Protein AF-A0A6A6MEU9-F1 (afdb_monomer_lite)

Foldseek 3Di:
DPPPPPPQDAPVNLVVLLVVVLVLLLCVLVVHPHDDDDPVSLVVLLVSLVRQCPDDPPRRCLVVVVVVLVVSVVCCCVVPVVVCLVVDDDPSSVVSVVSVVVSVVVSCVSSCSSNVCSVVPVVVVVVPDD

InterPro domains:
  IPR001373 Cullin, N-terminal [PF00888] (22-124)
  IPR016159 Cullin repeat-like-containing domain superfamily [SSF74788] (11-127)
  IPR045093 Cullin [PTHR11932] (11-127)

Structure (mmCIF, N/CA/C/O backbone):
data_AF-A0A6A6MEU9-F1
#
_entry.id   AF-A0A6A6MEU9-F1
#
loop_
_atom_site.group_PDB
_atom_site.id
_atom_site.type_symbol
_atom_site.label_atom_id
_atom_site.label_alt_id
_atom_site.label_comp_id
_atom_site.label_asym_id
_atom_site.label_entity_id
_atom_site.label_seq_id
_atom_site.pdbx_PDB_ins_code
_atom_site.Cartn_x
_atom_site.Cartn_y
_atom_site.Cartn_z
_atom_site.occupancy
_atom_site.B_iso_or_equiv
_atom_site.auth_seq_id
_atom_site.auth_comp_id
_atom_site.auth_asym_id
_atom_site.auth_atom_id
_atom_site.pdbx_PDB_model_num
ATOM 1 N N . MET A 1 1 ? 13.127 6.808 -33.250 1.00 34.31 1 MET A N 1
ATOM 2 C CA . MET A 1 1 ? 12.536 7.115 -31.931 1.00 34.31 1 MET A CA 1
ATOM 3 C C . MET A 1 1 ? 13.546 6.688 -30.888 1.00 34.31 1 MET A C 1
ATOM 5 O O . MET A 1 1 ? 13.754 5.495 -30.721 1.00 34.31 1 MET A O 1
ATOM 9 N N . THR A 1 2 ? 14.261 7.636 -30.294 1.00 32.81 2 THR A N 1
ATOM 10 C CA . THR A 1 2 ? 15.185 7.368 -29.190 1.00 32.81 2 THR A CA 1
ATOM 11 C C . THR A 1 2 ? 14.377 6.763 -28.047 1.00 32.81 2 THR A C 1
ATOM 13 O O . THR A 1 2 ? 13.545 7.435 -27.440 1.00 32.81 2 THR A O 1
ATOM 16 N N . MET A 1 3 ? 14.549 5.459 -27.807 1.00 42.97 3 MET A N 1
ATOM 17 C CA . MET A 1 3 ? 14.116 4.849 -26.557 1.00 42.97 3 MET A CA 1
ATOM 18 C C . MET A 1 3 ? 14.867 5.601 -25.468 1.00 42.97 3 MET A C 1
ATOM 20 O O . MET A 1 3 ? 16.075 5.444 -25.342 1.00 42.97 3 MET A O 1
ATOM 24 N N . ASN A 1 4 ? 14.173 6.482 -24.750 1.00 49.94 4 ASN A N 1
ATOM 25 C CA . ASN A 1 4 ? 14.712 7.071 -23.539 1.00 49.94 4 ASN A CA 1
ATOM 26 C C . ASN A 1 4 ? 14.993 5.876 -22.621 1.00 49.94 4 ASN A C 1
ATOM 28 O O . ASN A 1 4 ? 14.044 5.231 -22.164 1.00 49.94 4 ASN A O 1
ATOM 32 N N . GLU A 1 5 ? 16.261 5.478 -22.494 1.00 54.41 5 GLU A N 1
ATOM 33 C CA . GLU A 1 5 ? 16.657 4.351 -21.659 1.00 54.41 5 GLU A CA 1
ATOM 34 C C . GLU A 1 5 ? 16.182 4.672 -20.249 1.00 54.41 5 GLU A C 1
ATOM 36 O O . GLU A 1 5 ? 16.702 5.561 -19.575 1.00 54.41 5 GLU A O 1
ATOM 41 N N . ARG A 1 6 ? 15.097 4.017 -19.828 1.00 68.94 6 ARG A N 1
ATOM 42 C CA . ARG A 1 6 ? 14.578 4.201 -18.480 1.00 68.94 6 ARG A CA 1
ATOM 43 C C . ARG A 1 6 ? 15.663 3.719 -17.535 1.00 68.94 6 ARG A C 1
ATOM 45 O O . ARG A 1 6 ? 16.029 2.547 -17.575 1.00 68.94 6 ARG A O 1
ATOM 52 N N . LYS A 1 7 ? 16.176 4.638 -16.719 1.00 83.50 7 LYS A N 1
ATOM 53 C CA . LYS A 1 7 ? 17.154 4.333 -15.681 1.00 83.50 7 LYS A CA 1
ATOM 54 C C . LYS A 1 7 ? 16.612 3.195 -14.815 1.00 83.50 7 LYS A C 1
ATOM 56 O O . LYS A 1 7 ? 15.475 3.274 -14.350 1.00 83.50 7 LYS A O 1
ATOM 61 N N . THR A 1 8 ? 17.417 2.153 -14.628 1.00 90.56 8 THR A N 1
ATOM 62 C CA . THR A 1 8 ? 17.097 1.052 -13.718 1.00 90.56 8 THR A CA 1
ATOM 63 C C . THR A 1 8 ? 16.871 1.610 -12.316 1.00 90.56 8 THR A C 1
ATOM 65 O O . THR A 1 8 ? 17.689 2.381 -11.814 1.00 90.56 8 THR A O 1
ATOM 68 N N . ILE A 1 9 ? 15.748 1.239 -11.710 1.00 94.12 9 ILE A N 1
ATOM 69 C CA . ILE A 1 9 ? 15.419 1.520 -10.317 1.00 94.12 9 ILE A CA 1
ATOM 70 C C . ILE A 1 9 ? 15.817 0.284 -9.521 1.00 94.12 9 ILE A C 1
ATOM 72 O O . ILE A 1 9 ? 15.256 -0.793 -9.744 1.00 94.12 9 ILE A O 1
ATOM 76 N N . ASP A 1 10 ? 16.776 0.435 -8.612 1.00 95.00 10 ASP A N 1
ATOM 77 C CA . ASP A 1 10 ? 17.144 -0.620 -7.672 1.00 95.00 10 ASP A CA 1
ATOM 78 C C . ASP A 1 10 ? 15.986 -0.956 -6.731 1.00 95.00 10 ASP A C 1
ATOM 80 O O . ASP A 1 10 ? 15.163 -0.098 -6.393 1.00 95.00 10 ASP A O 1
ATOM 84 N N . LEU A 1 11 ? 15.933 -2.216 -6.290 1.00 93.94 11 LEU A N 1
ATOM 85 C CA . LEU A 1 11 ? 14.845 -2.717 -5.451 1.00 93.94 11 LEU A CA 1
ATOM 86 C C . LEU A 1 11 ? 14.662 -1.873 -4.187 1.00 93.94 11 LEU A C 1
ATOM 88 O O . LEU A 1 11 ? 13.545 -1.447 -3.908 1.00 93.94 11 LEU A O 1
ATOM 92 N N . ASP A 1 12 ? 15.747 -1.613 -3.458 1.00 95.06 12 ASP A N 1
ATOM 93 C CA . ASP A 1 12 ? 15.693 -0.895 -2.184 1.00 95.06 12 ASP A CA 1
ATOM 94 C C . ASP A 1 12 ? 15.258 0.558 -2.377 1.00 95.06 12 ASP A C 1
ATOM 96 O O . ASP A 1 12 ? 14.374 1.036 -1.672 1.00 95.06 12 ASP A O 1
ATOM 100 N N . GLN A 1 13 ? 15.798 1.233 -3.396 1.00 95.56 13 GLN A N 1
ATOM 101 C CA . GLN A 1 13 ? 15.429 2.609 -3.725 1.00 95.56 13 GLN A CA 1
ATOM 102 C C . GLN A 1 13 ? 13.949 2.717 -4.113 1.00 95.56 13 GLN A C 1
ATOM 104 O O . GLN A 1 13 ? 13.222 3.587 -3.626 1.00 95.56 13 GLN A O 1
ATOM 109 N N . GLY A 1 14 ? 13.499 1.840 -5.012 1.00 95.81 14 GLY A N 1
ATOM 110 C CA . GLY A 1 14 ? 12.110 1.816 -5.447 1.00 95.81 14 GLY A CA 1
ATOM 111 C C . GLY A 1 14 ? 11.174 1.481 -4.291 1.00 95.81 14 GLY A C 1
ATOM 112 O O . GLY A 1 14 ? 10.153 2.145 -4.111 1.00 95.81 14 GLY A O 1
ATOM 113 N N . TRP A 1 15 ? 11.542 0.505 -3.460 1.00 96.69 15 TRP A N 1
ATOM 114 C CA . TRP A 1 15 ? 10.741 0.100 -2.313 1.00 96.69 15 TRP A CA 1
ATOM 115 C C . TRP A 1 15 ? 10.674 1.174 -1.225 1.00 96.69 15 TRP A C 1
ATOM 117 O O . TRP A 1 15 ? 9.590 1.407 -0.698 1.00 96.69 15 TRP A O 1
ATOM 127 N N . GLU A 1 16 ? 11.761 1.893 -0.940 1.00 97.50 16 GLU A N 1
ATOM 128 C CA . GLU A 1 16 ? 11.755 3.014 0.009 1.00 97.50 16 GLU A CA 1
ATOM 129 C C . GLU A 1 16 ? 10.746 4.096 -0.419 1.00 97.50 16 GLU A C 1
ATOM 131 O O . GLU A 1 16 ? 9.977 4.615 0.397 1.00 97.50 16 GLU A O 1
ATOM 136 N N . PHE A 1 17 ? 10.686 4.404 -1.719 1.00 97.06 17 PHE A N 1
ATOM 137 C CA . PHE A 1 17 ? 9.681 5.319 -2.261 1.00 97.06 17 PHE A CA 1
ATOM 138 C C . PHE A 1 17 ? 8.255 4.775 -2.088 1.00 97.06 17 PHE A C 1
ATOM 140 O O . PHE A 1 17 ? 7.365 5.497 -1.629 1.00 97.06 17 PHE A O 1
ATOM 147 N N . MET A 1 18 ? 8.035 3.492 -2.391 1.00 97.00 18 MET A N 1
ATOM 148 C CA . MET A 1 18 ? 6.733 2.848 -2.191 1.00 97.00 18 MET A CA 1
ATOM 149 C C . MET A 1 18 ? 6.310 2.854 -0.721 1.00 97.00 18 MET A C 1
ATOM 151 O O . MET A 1 18 ? 5.148 3.131 -0.423 1.00 97.00 18 MET A O 1
ATOM 155 N N . GLN A 1 19 ? 7.241 2.608 0.201 1.00 96.44 19 GLN A N 1
ATOM 156 C CA . GLN A 1 19 ? 6.988 2.632 1.638 1.00 96.44 19 GLN A CA 1
ATOM 157 C C . GLN A 1 19 ? 6.527 4.006 2.111 1.00 96.44 19 GLN A C 1
ATOM 159 O O . GLN A 1 19 ? 5.599 4.068 2.908 1.00 96.44 19 GLN A O 1
ATOM 164 N N . LYS A 1 20 ? 7.079 5.106 1.583 1.00 96.62 20 LYS A N 1
ATOM 165 C CA . LYS A 1 20 ? 6.588 6.462 1.896 1.00 96.62 20 LYS A CA 1
ATOM 166 C C . LYS A 1 20 ? 5.116 6.623 1.504 1.00 96.62 20 LYS A C 1
ATOM 168 O O . LYS A 1 20 ? 4.320 7.104 2.308 1.00 96.62 20 LYS A O 1
ATOM 173 N N . GLY A 1 21 ? 4.731 6.137 0.322 1.00 96.25 21 GLY A N 1
ATOM 174 C CA . GLY A 1 21 ? 3.329 6.099 -0.106 1.00 96.25 21 GLY A CA 1
ATOM 175 C C . GLY A 1 21 ? 2.452 5.211 0.785 1.00 96.25 21 GLY A C 1
ATOM 176 O O . GLY A 1 21 ? 1.363 5.608 1.188 1.00 96.25 21 GLY A O 1
ATOM 177 N N . ILE A 1 22 ? 2.923 4.022 1.155 1.00 95.94 22 ILE A N 1
ATOM 178 C CA . ILE A 1 22 ? 2.175 3.105 2.029 1.00 95.94 22 ILE A CA 1
ATOM 179 C C . ILE A 1 22 ? 2.005 3.702 3.433 1.00 95.94 22 ILE A C 1
ATOM 181 O O . ILE A 1 22 ? 0.916 3.622 3.996 1.00 95.94 22 ILE A O 1
ATOM 185 N N . THR A 1 23 ? 3.035 4.338 3.985 1.00 96.25 23 THR A N 1
ATOM 186 C CA . THR A 1 23 ? 2.983 5.018 5.286 1.00 96.25 23 THR A CA 1
ATOM 187 C C . THR A 1 23 ? 2.024 6.201 5.257 1.00 96.25 23 THR A C 1
ATOM 189 O O . THR A 1 23 ? 1.182 6.302 6.144 1.00 96.25 23 THR A O 1
ATOM 192 N N . LYS A 1 24 ? 2.058 7.026 4.203 1.00 96.75 24 LYS A N 1
ATOM 193 C CA . LYS A 1 24 ? 1.069 8.093 3.982 1.00 96.75 24 LYS A CA 1
ATOM 194 C C . LYS A 1 24 ? -0.361 7.539 4.016 1.00 96.75 24 LYS A C 1
ATOM 196 O O . LYS A 1 24 ? -1.224 8.070 4.709 1.00 96.75 24 LYS A O 1
ATOM 201 N N . LEU A 1 25 ? -0.612 6.417 3.336 1.00 96.12 25 LEU A N 1
ATOM 202 C CA . LEU A 1 25 ? -1.915 5.747 3.377 1.00 96.12 25 LEU A CA 1
ATOM 203 C C . LEU A 1 25 ? -2.272 5.246 4.783 1.00 96.12 25 LEU A C 1
ATOM 205 O O . LEU A 1 25 ? -3.391 5.489 5.228 1.00 96.12 25 LEU A O 1
ATOM 209 N N . LYS A 1 26 ? -1.345 4.586 5.491 1.00 95.31 26 LYS A N 1
ATOM 210 C CA . LYS A 1 26 ? -1.550 4.146 6.883 1.00 95.31 26 LYS A CA 1
ATOM 211 C C . LYS A 1 26 ? -1.939 5.339 7.771 1.00 95.31 26 LYS A C 1
ATOM 213 O O . LYS A 1 26 ? -2.955 5.266 8.450 1.00 95.31 26 LYS A O 1
ATOM 218 N N . ASN A 1 27 ? -1.218 6.457 7.690 1.00 96.12 27 ASN A N 1
ATOM 219 C CA . ASN A 1 27 ? -1.496 7.671 8.463 1.00 96.12 27 ASN A CA 1
ATOM 220 C C . ASN A 1 27 ? -2.908 8.217 8.209 1.00 96.12 27 ASN A C 1
ATOM 222 O O . ASN A 1 27 ? -3.639 8.486 9.161 1.00 96.12 27 ASN A O 1
ATOM 226 N N . ILE A 1 28 ? -3.327 8.307 6.940 1.00 95.50 28 ILE A N 1
ATOM 227 C CA . ILE A 1 28 ? -4.683 8.750 6.572 1.00 95.50 28 ILE A CA 1
ATOM 228 C C . ILE A 1 28 ? -5.747 7.814 7.164 1.00 95.50 28 ILE A C 1
ATOM 230 O O . ILE A 1 28 ? -6.755 8.285 7.691 1.00 95.50 28 ILE A O 1
ATOM 234 N N . LEU A 1 29 ? -5.536 6.494 7.102 1.00 94.50 29 LEU A N 1
ATOM 235 C CA . LEU A 1 29 ? -6.469 5.503 7.656 1.00 94.50 29 LEU A CA 1
ATOM 236 C C . LEU A 1 29 ? -6.567 5.582 9.185 1.00 94.50 29 LEU A C 1
ATOM 238 O O . LEU A 1 29 ? -7.643 5.372 9.750 1.00 94.50 29 LEU A O 1
ATOM 242 N N . GLU A 1 30 ? -5.463 5.906 9.853 1.00 93.75 30 GLU A N 1
ATOM 243 C CA . GLU A 1 30 ? -5.420 6.111 11.302 1.00 93.75 30 GLU A CA 1
ATOM 244 C C . GLU A 1 30 ? -5.922 7.497 11.738 1.00 93.75 30 GLU A C 1
ATOM 246 O O . GLU A 1 30 ? -6.082 7.744 12.933 1.00 93.75 30 GLU A O 1
ATOM 251 N N . GLY A 1 31 ? -6.243 8.385 10.791 1.00 93.69 31 GLY A N 1
ATOM 252 C CA . GLY A 1 31 ? -6.717 9.741 11.073 1.00 93.69 31 GLY A CA 1
ATOM 253 C C . GLY A 1 31 ? -5.614 10.694 11.541 1.00 93.69 31 GLY A C 1
ATOM 254 O O . GLY A 1 31 ? -5.913 11.710 12.167 1.00 93.69 31 GLY A O 1
ATOM 255 N N . LEU A 1 32 ? -4.350 10.371 11.261 1.00 94.62 32 LEU A N 1
ATOM 256 C CA . LEU A 1 32 ? -3.213 11.251 11.518 1.00 94.62 32 LEU A CA 1
ATOM 257 C C . LEU A 1 32 ? -3.194 12.417 10.512 1.00 94.62 32 LEU A C 1
ATOM 259 O O . LEU A 1 32 ? -3.697 12.269 9.393 1.00 94.62 32 LEU A O 1
ATOM 263 N N . PRO A 1 33 ? -2.629 13.582 10.885 1.00 93.62 33 PRO A N 1
ATOM 264 C CA . PRO A 1 33 ? -2.559 14.740 10.002 1.00 93.62 33 PRO A CA 1
ATOM 265 C C . PRO A 1 33 ? -1.628 14.451 8.821 1.00 93.62 33 PRO A C 1
ATOM 267 O O . PRO A 1 33 ? -0.409 14.529 8.935 1.00 93.62 33 PRO A O 1
ATOM 270 N N . GLU A 1 34 ? -2.226 14.126 7.680 1.00 94.88 34 GLU A N 1
ATOM 271 C CA . GLU A 1 34 ? -1.524 13.775 6.453 1.00 94.88 34 GLU A CA 1
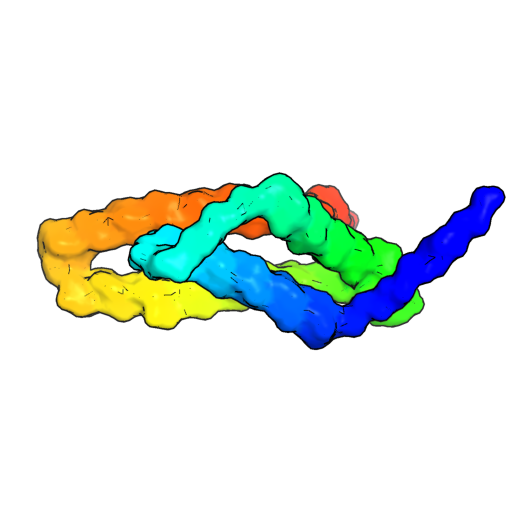ATOM 272 C C . GLU A 1 34 ? -2.276 14.373 5.250 1.00 94.88 34 GLU A C 1
ATOM 274 O O . GLU A 1 34 ? -3.513 14.310 5.201 1.00 94.88 34 GLU A O 1
ATOM 279 N N . PRO A 1 35 ? -1.579 14.972 4.268 1.00 93.62 35 PRO A N 1
ATOM 280 C CA . PRO A 1 35 ? -2.218 15.440 3.047 1.00 93.62 35 PRO A CA 1
ATOM 281 C C . PRO A 1 35 ? -2.894 14.284 2.302 1.00 93.62 35 PRO A C 1
ATOM 283 O O . PRO A 1 35 ? -2.378 13.169 2.241 1.00 93.62 35 PRO A O 1
ATOM 286 N N . GLN A 1 36 ? -4.031 14.561 1.665 1.00 92.38 36 GLN A N 1
ATOM 287 C CA . GLN A 1 36 ? -4.686 13.579 0.800 1.00 92.38 36 GLN A CA 1
ATOM 288 C C . GLN A 1 36 ? -3.788 13.206 -0.389 1.00 92.38 36 GLN A C 1
ATOM 290 O O . GLN A 1 36 ? -2.896 13.961 -0.787 1.00 92.38 36 GLN A O 1
ATOM 295 N N . PHE A 1 37 ? -4.018 12.024 -0.959 1.00 93.31 37 PHE A N 1
ATOM 296 C CA . PHE A 1 37 ? -3.342 11.627 -2.191 1.00 93.31 37 PHE A CA 1
ATOM 297 C C . PHE A 1 37 ? -3.799 12.491 -3.362 1.00 93.31 37 PHE A C 1
ATOM 299 O O . PHE A 1 37 ? -4.998 12.601 -3.632 1.00 93.31 37 PHE A O 1
ATOM 306 N N . SER A 1 38 ? -2.835 13.055 -4.083 1.00 95.12 38 SER A N 1
ATOM 307 C CA . SER A 1 38 ? -3.086 13.673 -5.380 1.00 95.12 38 SER A CA 1
ATOM 308 C C . SER A 1 38 ? -3.102 12.613 -6.490 1.00 95.12 38 SER A C 1
ATOM 310 O O . SER A 1 38 ? -2.654 11.474 -6.317 1.00 95.12 38 SER A O 1
ATOM 312 N N . SER A 1 39 ? -3.600 12.990 -7.670 1.00 93.56 39 SER A N 1
ATOM 313 C CA . SER A 1 39 ? -3.469 12.133 -8.856 1.00 93.56 39 SER A CA 1
ATOM 314 C C . SER A 1 39 ? -2.000 11.921 -9.235 1.00 93.56 39 SER A C 1
ATOM 316 O O . SER A 1 39 ? -1.647 10.852 -9.724 1.00 93.56 39 SER A O 1
ATOM 318 N N . GLU A 1 40 ? -1.140 12.908 -8.978 1.00 95.12 40 GLU A N 1
ATOM 319 C CA . GLU A 1 40 ? 0.300 12.821 -9.224 1.00 95.12 40 GLU A CA 1
ATOM 320 C C . GLU A 1 40 ? 0.963 11.785 -8.311 1.00 95.12 40 GLU A C 1
ATOM 322 O O . GLU A 1 40 ? 1.672 10.916 -8.813 1.00 95.12 40 GLU A O 1
ATOM 327 N N . ASP A 1 41 ? 0.639 11.780 -7.012 1.00 94.44 41 ASP A N 1
ATOM 328 C CA . ASP A 1 41 ? 1.141 10.777 -6.065 1.00 94.44 41 ASP A CA 1
ATOM 329 C C . ASP A 1 41 ? 0.810 9.356 -6.546 1.00 94.44 41 ASP A C 1
ATOM 331 O O . ASP A 1 41 ? 1.665 8.466 -6.573 1.00 94.44 41 ASP A O 1
ATOM 335 N N . TYR A 1 42 ? -0.446 9.146 -6.959 1.00 93.81 42 TYR A N 1
ATOM 336 C CA . TYR A 1 42 ? -0.893 7.868 -7.503 1.00 93.81 42 TYR A CA 1
ATOM 337 C C . TYR A 1 42 ? -0.104 7.486 -8.759 1.00 93.81 42 TYR A C 1
ATOM 339 O O . TYR A 1 42 ? 0.390 6.359 -8.856 1.00 93.81 42 TYR A O 1
ATOM 347 N N . MET A 1 43 ? 0.037 8.417 -9.707 1.00 95.19 43 MET A N 1
ATOM 348 C CA . MET A 1 43 ? 0.761 8.178 -10.953 1.00 95.19 43 MET A CA 1
ATOM 349 C C . MET A 1 43 ? 2.229 7.844 -10.699 1.00 95.19 43 MET A C 1
ATOM 351 O O . MET A 1 43 ? 2.753 6.939 -11.349 1.00 95.19 43 MET A O 1
ATOM 355 N N . MET A 1 44 ? 2.883 8.506 -9.743 1.00 96.25 44 MET A N 1
ATOM 356 C CA . MET A 1 44 ? 4.267 8.210 -9.374 1.00 96.25 44 MET A CA 1
ATOM 357 C C . MET A 1 44 ? 4.401 6.807 -8.775 1.00 96.25 44 MET A C 1
ATOM 359 O O . MET A 1 44 ? 5.233 6.031 -9.240 1.00 96.25 44 MET A O 1
ATOM 363 N N . LEU A 1 45 ? 3.555 6.438 -7.806 1.00 97.06 45 LEU A N 1
ATOM 364 C CA . LEU A 1 45 ? 3.583 5.106 -7.180 1.00 97.06 45 LEU A CA 1
ATOM 365 C C . LEU A 1 45 ? 3.312 3.990 -8.198 1.00 97.06 45 LEU A C 1
ATOM 367 O O . LEU A 1 45 ? 4.053 3.007 -8.259 1.00 97.06 45 LEU A O 1
ATOM 371 N N . TYR A 1 46 ? 2.286 4.157 -9.037 1.00 95.62 46 TYR A N 1
ATOM 372 C CA . TYR A 1 46 ? 1.973 3.204 -10.102 1.00 95.62 46 TYR A CA 1
ATOM 373 C C . TYR A 1 46 ? 3.125 3.080 -11.109 1.00 95.62 46 TYR A C 1
ATOM 375 O O . TYR A 1 46 ? 3.516 1.972 -11.476 1.00 95.62 46 TYR A O 1
ATOM 383 N N . THR A 1 47 ? 3.695 4.209 -11.539 1.00 95.12 47 THR A N 1
ATOM 384 C CA . THR A 1 47 ? 4.792 4.232 -12.518 1.00 95.12 47 THR A CA 1
ATOM 385 C C . THR A 1 47 ? 6.050 3.567 -11.968 1.00 95.12 47 THR A C 1
ATOM 387 O O . THR A 1 47 ? 6.708 2.832 -12.703 1.00 95.12 47 THR A O 1
ATOM 390 N N . THR A 1 48 ? 6.363 3.760 -10.685 1.00 96.00 48 THR A N 1
ATOM 391 C CA . THR A 1 48 ? 7.487 3.087 -10.020 1.00 96.00 48 THR A CA 1
ATOM 392 C C . THR A 1 48 ? 7.313 1.570 -10.042 1.00 96.00 48 THR A C 1
ATOM 394 O O . THR A 1 48 ? 8.196 0.878 -10.547 1.00 96.00 48 THR A O 1
ATOM 397 N N . ILE A 1 49 ? 6.157 1.045 -9.610 1.00 95.31 49 ILE A N 1
ATOM 398 C CA . ILE A 1 49 ? 5.878 -0.402 -9.675 1.00 95.31 49 ILE A CA 1
ATOM 399 C C . ILE A 1 49 ? 5.954 -0.913 -11.111 1.00 95.31 49 ILE A C 1
ATOM 401 O O . ILE A 1 49 ? 6.620 -1.914 -11.376 1.00 95.31 49 ILE A O 1
ATOM 405 N N . TYR A 1 50 ? 5.310 -0.218 -12.048 1.00 94.56 50 TYR A N 1
ATOM 406 C CA . TYR A 1 50 ? 5.320 -0.597 -13.456 1.00 94.56 50 TYR A CA 1
ATOM 407 C C . TYR A 1 50 ? 6.745 -0.690 -14.013 1.00 94.56 50 TYR A C 1
ATOM 409 O O . TYR A 1 50 ? 7.092 -1.685 -14.650 1.00 94.56 50 TYR A O 1
ATOM 417 N N . ASN A 1 51 ? 7.588 0.311 -13.753 1.00 94.06 51 ASN A N 1
ATOM 418 C CA . ASN A 1 51 ? 8.969 0.330 -14.229 1.00 94.06 51 ASN A CA 1
ATOM 419 C C . ASN A 1 51 ? 9.788 -0.805 -13.608 1.00 94.06 51 ASN A C 1
ATOM 421 O O . ASN A 1 51 ? 10.419 -1.559 -14.344 1.00 94.06 51 ASN A O 1
ATOM 425 N N . MET A 1 52 ? 9.705 -1.005 -12.292 1.00 94.50 52 MET A N 1
ATOM 426 C CA . MET A 1 52 ? 10.430 -2.081 -11.605 1.00 94.50 52 MET A CA 1
ATOM 427 C C . MET A 1 52 ? 10.011 -3.488 -12.070 1.00 94.50 52 MET A C 1
ATOM 429 O O . MET A 1 52 ? 10.826 -4.407 -12.053 1.00 94.50 52 MET A O 1
ATOM 433 N N . CYS A 1 53 ? 8.764 -3.664 -12.523 1.00 92.38 53 CYS A N 1
ATOM 434 C CA . CYS A 1 53 ? 8.274 -4.932 -13.078 1.00 92.38 53 CYS A CA 1
ATOM 435 C C . CYS A 1 53 ? 8.535 -5.103 -14.588 1.00 92.38 53 CYS A C 1
ATOM 437 O O . CYS A 1 53 ? 8.311 -6.183 -15.132 1.00 92.38 53 CYS A O 1
ATOM 439 N N . THR A 1 54 ? 8.925 -4.041 -15.300 1.00 91.25 54 THR A N 1
ATOM 440 C CA . THR A 1 54 ? 9.185 -4.067 -16.758 1.00 91.25 54 THR A CA 1
ATOM 441 C C . THR A 1 54 ? 10.656 -3.852 -17.113 1.00 91.25 54 THR A C 1
ATOM 443 O O . THR A 1 54 ? 11.023 -3.896 -18.289 1.00 91.25 54 THR A O 1
ATOM 446 N N . GLN A 1 55 ? 11.506 -3.650 -16.105 1.00 90.56 55 GLN A N 1
ATOM 447 C CA . GLN A 1 55 ? 12.959 -3.640 -16.221 1.00 90.56 55 GLN A CA 1
ATOM 448 C C . GLN A 1 55 ? 13.489 -4.953 -16.812 1.00 90.56 55 GLN A C 1
ATOM 450 O O . GLN A 1 55 ? 12.956 -6.035 -16.570 1.00 90.56 55 GLN A O 1
ATOM 455 N N . LYS A 1 56 ? 14.560 -4.857 -17.610 1.00 86.00 56 LYS A N 1
ATOM 456 C CA . LYS A 1 56 ? 15.200 -6.036 -18.204 1.00 86.00 56 LYS A CA 1
ATOM 457 C C . LYS A 1 56 ? 15.883 -6.881 -17.115 1.00 86.00 56 LYS A C 1
ATOM 459 O O . LYS A 1 56 ? 16.402 -6.312 -16.150 1.00 86.00 56 LYS A O 1
ATOM 464 N N . PRO A 1 57 ? 15.954 -8.217 -17.282 1.00 82.00 57 PRO A N 1
ATOM 465 C CA . PRO A 1 57 ? 16.772 -9.068 -16.422 1.00 82.00 57 PRO A CA 1
ATOM 466 C C . PRO A 1 57 ? 18.210 -8.532 -16.310 1.00 82.00 57 PRO A C 1
ATOM 468 O O . PRO A 1 57 ? 18.742 -8.057 -17.317 1.00 82.00 57 PRO A O 1
ATOM 471 N N . PRO A 1 58 ? 18.847 -8.598 -15.126 1.00 85.56 58 PRO A N 1
ATOM 472 C CA . PRO A 1 58 ? 18.416 -9.275 -13.892 1.00 85.56 58 PRO A CA 1
ATOM 473 C C . PRO A 1 58 ? 17.507 -8.441 -12.961 1.00 85.56 58 PRO A C 1
ATOM 475 O O . PRO A 1 58 ? 17.222 -8.874 -11.849 1.00 85.56 58 PRO A O 1
ATOM 478 N N . HIS A 1 59 ? 17.041 -7.267 -13.392 1.00 88.75 59 HIS A N 1
ATOM 479 C CA . HIS A 1 59 ? 16.355 -6.284 -12.540 1.00 88.75 59 HIS A CA 1
ATOM 480 C C . HIS A 1 59 ? 14.820 -6.335 -12.622 1.00 88.75 59 HIS A C 1
ATOM 482 O O . HIS A 1 59 ? 14.162 -5.332 -12.346 1.00 88.75 59 HIS A O 1
ATOM 488 N N . ASP A 1 60 ? 14.243 -7.470 -13.034 1.00 90.75 60 ASP A N 1
ATOM 489 C CA . ASP A 1 60 ? 12.802 -7.708 -12.898 1.00 90.75 60 ASP A CA 1
ATOM 490 C C . ASP A 1 60 ? 12.510 -8.026 -11.430 1.00 90.75 60 ASP A C 1
ATOM 492 O O . ASP A 1 60 ? 12.870 -9.096 -10.927 1.00 90.75 60 ASP A O 1
ATOM 496 N N . TYR A 1 61 ? 11.859 -7.082 -10.750 1.00 94.00 61 TYR A N 1
ATOM 497 C CA . TYR A 1 61 ? 11.561 -7.196 -9.327 1.00 94.00 61 TYR A CA 1
ATOM 498 C C . TYR A 1 61 ? 10.129 -7.653 -9.022 1.00 94.00 61 TYR A C 1
ATOM 500 O O . TYR A 1 61 ? 9.660 -7.521 -7.889 1.00 94.00 61 TYR A O 1
ATOM 508 N N . SER A 1 62 ? 9.405 -8.196 -10.007 1.00 92.75 62 SER A N 1
ATOM 509 C CA . SER A 1 62 ? 7.975 -8.509 -9.872 1.00 92.75 62 SER A CA 1
ATOM 510 C C . SER A 1 62 ? 7.684 -9.448 -8.695 1.00 92.75 62 SER A C 1
ATOM 512 O O . SER A 1 62 ? 6.728 -9.252 -7.944 1.00 92.75 62 SER A O 1
ATOM 514 N N . GLN A 1 63 ? 8.539 -10.456 -8.493 1.00 91.94 63 GLN A N 1
ATOM 515 C CA . GLN A 1 63 ? 8.404 -11.405 -7.388 1.00 91.94 63 GLN A CA 1
ATOM 516 C C . GLN A 1 63 ? 8.660 -10.757 -6.026 1.00 91.94 63 GLN A C 1
ATOM 518 O O . GLN A 1 63 ? 7.911 -11.014 -5.080 1.00 91.94 63 GLN A O 1
ATOM 523 N N . GLN A 1 64 ? 9.717 -9.952 -5.910 1.00 94.81 64 GLN A N 1
ATOM 524 C CA . GLN A 1 64 ? 10.056 -9.274 -4.662 1.00 94.81 64 GLN A CA 1
ATOM 525 C C . GLN A 1 64 ? 8.954 -8.277 -4.299 1.00 94.81 64 GLN A C 1
ATOM 527 O O . GLN A 1 64 ? 8.493 -8.273 -3.161 1.00 94.81 64 GLN A O 1
ATOM 532 N N . LEU A 1 65 ? 8.451 -7.514 -5.273 1.00 95.62 65 LEU A N 1
ATOM 533 C CA . LEU A 1 65 ? 7.352 -6.568 -5.078 1.00 95.62 65 LEU A CA 1
ATOM 534 C C . LEU A 1 65 ? 6.044 -7.258 -4.669 1.00 95.62 65 LEU A C 1
ATOM 536 O O . LEU A 1 65 ? 5.322 -6.732 -3.826 1.00 95.62 65 LEU A O 1
ATOM 540 N N . TYR A 1 66 ? 5.755 -8.453 -5.194 1.00 93.81 66 TYR A N 1
ATOM 541 C CA . TYR A 1 66 ? 4.606 -9.249 -4.749 1.00 93.81 66 TYR A CA 1
ATOM 542 C C . TYR A 1 66 ? 4.731 -9.682 -3.278 1.00 93.81 66 TYR A C 1
ATOM 544 O O . TYR A 1 66 ? 3.768 -9.595 -2.515 1.00 93.81 66 TYR A O 1
ATOM 552 N N . ASN A 1 67 ? 5.924 -10.104 -2.851 1.00 94.56 67 ASN A N 1
ATOM 553 C CA . ASN A 1 67 ? 6.166 -10.455 -1.449 1.00 94.56 67 ASN A CA 1
ATOM 554 C C . ASN A 1 67 ? 6.035 -9.220 -0.547 1.00 94.56 67 ASN A C 1
ATOM 556 O O . ASN A 1 67 ? 5.347 -9.269 0.470 1.00 94.56 67 ASN A O 1
ATOM 560 N N . LYS A 1 68 ? 6.605 -8.088 -0.974 1.00 95.75 68 LYS A N 1
ATOM 561 C CA . LYS A 1 68 ? 6.514 -6.802 -0.278 1.00 95.75 68 LYS A CA 1
ATOM 562 C C . LYS A 1 68 ? 5.085 -6.269 -0.152 1.00 95.75 68 LYS A C 1
ATOM 564 O O . LYS A 1 68 ? 4.726 -5.708 0.885 1.00 95.75 68 LYS A O 1
ATOM 569 N N . TYR A 1 69 ? 4.247 -6.487 -1.165 1.00 93.62 69 TYR A N 1
ATOM 570 C CA . TYR A 1 69 ? 2.813 -6.206 -1.096 1.00 93.62 69 TYR A CA 1
ATOM 571 C C . TYR A 1 69 ? 2.149 -6.973 0.056 1.00 93.62 69 TYR A C 1
ATOM 573 O O . TYR A 1 69 ? 1.461 -6.363 0.873 1.00 93.62 69 TYR A O 1
ATOM 581 N N . ARG A 1 70 ? 2.400 -8.285 0.171 1.00 93.81 70 ARG A N 1
ATOM 582 C CA . ARG A 1 70 ? 1.880 -9.107 1.278 1.00 93.81 70 ARG A CA 1
ATOM 583 C C . ARG A 1 70 ? 2.410 -8.630 2.634 1.00 93.81 70 ARG A C 1
ATOM 585 O O . ARG A 1 70 ? 1.614 -8.397 3.541 1.00 93.81 70 ARG A O 1
ATOM 592 N N . GLU A 1 71 ? 3.723 -8.429 2.742 1.00 95.94 71 GLU A N 1
ATOM 593 C CA . GLU A 1 71 ? 4.386 -7.965 3.973 1.00 95.94 71 GLU A CA 1
ATOM 594 C C . GLU A 1 71 ? 3.787 -6.643 4.477 1.00 95.94 71 GLU A C 1
ATOM 596 O O . GLU A 1 71 ? 3.574 -6.477 5.673 1.00 95.94 71 GLU A O 1
ATOM 601 N N . SER A 1 72 ? 3.424 -5.727 3.572 1.00 94.88 72 SER A N 1
ATOM 602 C CA . SER A 1 72 ? 2.825 -4.434 3.933 1.00 94.88 72 SER A CA 1
ATOM 603 C C . SER A 1 72 ? 1.482 -4.571 4.664 1.00 94.88 72 SER A C 1
ATOM 605 O O . SER A 1 72 ? 1.176 -3.772 5.554 1.00 94.88 72 SER A O 1
ATOM 607 N N . PHE A 1 73 ? 0.675 -5.575 4.302 1.00 94.75 73 PHE A N 1
ATOM 608 C CA . PHE A 1 73 ? -0.572 -5.884 5.007 1.00 94.75 73 PHE A CA 1
ATOM 609 C C . PHE A 1 73 ? -0.314 -6.578 6.336 1.00 94.75 73 PHE A C 1
ATOM 611 O O . PHE A 1 73 ? -0.921 -6.198 7.335 1.00 94.75 73 PHE A O 1
ATOM 618 N N . GLU A 1 74 ? 0.571 -7.574 6.353 1.00 96.19 74 GLU A N 1
ATOM 619 C CA . GLU A 1 74 ? 0.934 -8.299 7.574 1.00 96.19 74 GLU A CA 1
ATOM 620 C C . GLU A 1 74 ? 1.456 -7.328 8.637 1.00 96.19 74 GLU A C 1
ATOM 622 O O . GLU A 1 74 ? 0.983 -7.345 9.774 1.00 96.19 74 GLU A O 1
ATOM 627 N N . GLU A 1 75 ? 2.344 -6.412 8.252 1.00 95.94 75 GLU A N 1
ATOM 628 C CA . GLU A 1 75 ? 2.879 -5.369 9.124 1.00 95.94 75 GLU A CA 1
ATOM 629 C C . GLU A 1 75 ? 1.768 -4.457 9.663 1.00 95.94 75 GLU A C 1
ATOM 631 O O . GLU A 1 75 ? 1.689 -4.239 10.869 1.00 95.94 75 GLU A O 1
ATOM 636 N N . TYR A 1 76 ? 0.863 -3.953 8.812 1.00 95.12 76 TYR A N 1
ATOM 637 C CA . TYR A 1 76 ? -0.246 -3.100 9.266 1.00 95.12 76 TYR A CA 1
ATOM 63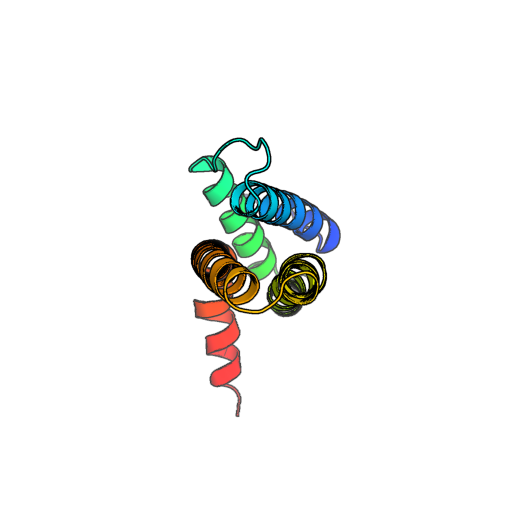8 C C . TYR A 1 76 ? -1.185 -3.833 10.234 1.00 95.12 76 TYR A C 1
ATOM 640 O O . TYR A 1 76 ? -1.573 -3.299 11.275 1.00 95.12 76 TYR A O 1
ATOM 648 N N . ILE A 1 77 ? -1.538 -5.078 9.912 1.00 95.19 77 ILE A N 1
ATOM 649 C CA . ILE A 1 77 ? -2.447 -5.880 10.731 1.00 95.19 77 ILE A CA 1
ATOM 650 C C . ILE A 1 77 ? -1.814 -6.159 12.094 1.00 95.19 77 ILE A C 1
ATOM 652 O O . ILE A 1 77 ? -2.459 -5.973 13.124 1.00 95.19 77 ILE A O 1
ATOM 656 N N . THR A 1 78 ? -0.554 -6.582 12.112 1.00 96.38 78 THR A N 1
ATOM 657 C CA . THR A 1 78 ? 0.132 -6.978 13.346 1.00 96.38 78 THR A CA 1
ATOM 658 C C . THR A 1 78 ? 0.515 -5.801 14.232 1.00 96.38 78 THR A C 1
ATOM 660 O O . THR A 1 78 ? 0.383 -5.915 15.448 1.00 96.38 78 THR A O 1
ATOM 663 N N . SER A 1 79 ? 0.943 -4.676 13.653 1.00 94.25 79 SER A N 1
ATOM 664 C CA . SER A 1 79 ? 1.411 -3.513 14.421 1.00 94.25 79 SER A CA 1
ATOM 665 C C . SER A 1 79 ? 0.298 -2.564 14.865 1.00 94.25 79 SER A C 1
ATOM 667 O O . SER A 1 79 ? 0.447 -1.919 15.897 1.00 94.25 79 SER A O 1
ATOM 669 N N . MET A 1 80 ? -0.810 -2.473 14.119 1.00 92.69 80 MET A N 1
ATOM 670 C CA . MET A 1 80 ? -1.871 -1.488 14.384 1.00 92.69 80 MET A CA 1
ATOM 671 C C . MET A 1 80 ? -3.211 -2.149 14.697 1.00 92.69 80 MET A C 1
ATOM 673 O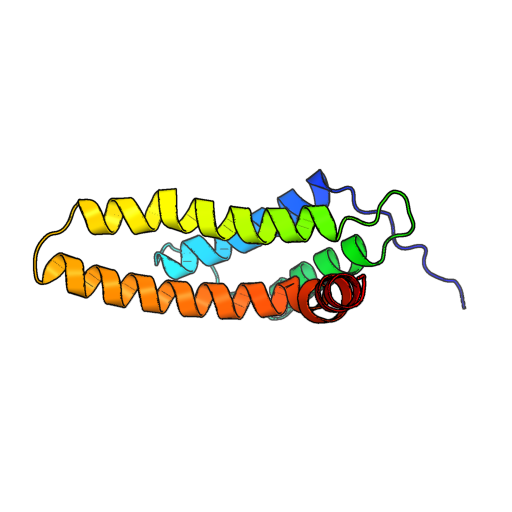 O . MET A 1 80 ? -3.827 -1.871 15.726 1.00 92.69 80 MET A O 1
ATOM 677 N N . VAL A 1 81 ? -3.671 -3.056 13.829 1.00 94.44 81 VAL A N 1
ATOM 678 C CA . VAL A 1 81 ? -5.019 -3.632 13.951 1.00 94.44 81 VAL A CA 1
ATOM 679 C C . VAL A 1 81 ? -5.119 -4.549 15.169 1.00 94.44 81 VAL A C 1
ATOM 681 O O . VAL A 1 81 ? -5.990 -4.342 16.012 1.00 94.44 81 VAL A O 1
ATOM 684 N N . LEU A 1 82 ? -4.229 -5.537 15.298 1.00 94.62 82 LEU A N 1
ATOM 685 C CA . LEU A 1 82 ? -4.287 -6.519 16.383 1.00 94.62 82 LEU A CA 1
ATOM 686 C C . LEU A 1 82 ? -4.186 -5.882 17.780 1.00 94.62 82 LEU A C 1
ATOM 688 O O . LEU A 1 82 ? -5.028 -6.225 18.613 1.00 94.62 82 LEU A O 1
ATOM 692 N N . PRO A 1 83 ? -3.248 -4.954 18.066 1.00 95.38 83 PRO A N 1
ATOM 693 C CA . PRO A 1 83 ? -3.198 -4.285 19.366 1.00 95.38 83 PRO A CA 1
ATOM 694 C C . PRO A 1 83 ? -4.482 -3.505 19.666 1.00 95.38 83 PRO A C 1
ATOM 696 O O . PRO A 1 83 ? -5.082 -3.702 20.719 1.00 95.38 83 PRO A O 1
ATOM 699 N N . SER A 1 84 ? -4.986 -2.730 18.695 1.00 93.12 84 SER A N 1
ATOM 700 C CA . SER A 1 84 ? -6.188 -1.903 18.881 1.00 93.12 84 SER A CA 1
ATOM 701 C C . SER A 1 84 ? -7.453 -2.696 19.234 1.00 93.12 84 SER A C 1
ATOM 703 O O . SER A 1 84 ? -8.360 -2.147 19.871 1.00 93.12 84 SER A O 1
ATOM 705 N N . LEU A 1 85 ? -7.510 -3.964 18.804 1.00 94.62 85 LEU A N 1
ATOM 706 C CA . LEU A 1 85 ? -8.584 -4.907 19.105 1.00 94.62 85 LEU A CA 1
ATOM 707 C C . LEU A 1 85 ? -8.371 -5.605 20.448 1.00 94.62 85 LEU A C 1
ATOM 709 O O . LEU A 1 85 ? -9.332 -5.776 21.187 1.00 94.62 85 LEU A O 1
ATOM 713 N N . ARG A 1 86 ? -7.131 -5.997 20.772 1.00 93.94 86 ARG A N 1
ATOM 714 C CA . ARG A 1 86 ? -6.797 -6.683 22.033 1.00 93.94 86 ARG A CA 1
ATOM 715 C C . ARG A 1 86 ? -6.986 -5.801 23.264 1.00 93.94 86 ARG A C 1
ATOM 717 O O . ARG A 1 86 ? -7.281 -6.324 24.330 1.00 93.94 86 ARG A O 1
ATOM 724 N N . GLU A 1 87 ? -6.821 -4.491 23.113 1.00 92.88 87 GLU A N 1
ATOM 725 C CA . GLU A 1 87 ? -7.006 -3.506 24.188 1.00 92.88 87 GLU A CA 1
ATOM 726 C C . GLU A 1 87 ? -8.479 -3.200 24.498 1.00 92.88 87 GLU A C 1
ATOM 728 O O . GLU A 1 87 ? -8.773 -2.516 25.477 1.00 92.88 87 GLU A O 1
ATOM 733 N N . LYS A 1 88 ? -9.416 -3.664 23.662 1.00 92.69 88 LYS A N 1
ATOM 734 C CA . LYS A 1 88 ? -10.849 -3.394 23.814 1.00 92.69 88 LYS A CA 1
ATOM 735 C C . LYS A 1 88 ? -11.621 -4.683 24.065 1.00 92.69 88 LYS A C 1
ATOM 737 O O . LYS A 1 88 ? -11.241 -5.757 23.608 1.00 92.69 88 LYS A O 1
ATOM 742 N N . HIS A 1 89 ? -12.767 -4.551 24.728 1.00 93.25 89 HIS A N 1
ATOM 743 C CA . HIS A 1 89 ? -13.664 -5.665 25.034 1.00 93.25 89 HIS A CA 1
ATOM 744 C C . HIS A 1 89 ? -15.106 -5.366 24.604 1.00 93.25 89 HIS A C 1
ATOM 746 O O . HIS A 1 89 ? -15.459 -4.212 24.338 1.00 93.25 89 HIS A O 1
ATOM 752 N N . ASP A 1 90 ? -15.906 -6.428 24.492 1.00 94.25 90 ASP A N 1
ATOM 753 C CA . ASP A 1 90 ? -17.343 -6.393 24.207 1.00 94.25 90 ASP A CA 1
ATOM 754 C C . ASP A 1 90 ? -17.710 -5.481 23.020 1.00 94.25 90 ASP A C 1
ATOM 756 O O . ASP A 1 90 ? -17.129 -5.568 21.933 1.00 94.25 90 ASP A O 1
ATOM 760 N N . GLU A 1 91 ? -18.677 -4.585 23.212 1.00 95.81 91 GLU A N 1
ATOM 761 C CA . GLU A 1 91 ? -19.172 -3.685 22.175 1.00 95.81 91 GLU A CA 1
ATOM 762 C C . GLU A 1 91 ? -18.085 -2.738 21.638 1.00 95.81 91 GLU A C 1
ATOM 764 O O . GLU A 1 91 ? -18.046 -2.452 20.439 1.00 95.81 91 GLU A O 1
ATOM 769 N N . PHE A 1 92 ? -17.165 -2.274 22.488 1.00 94.19 92 PHE A N 1
ATOM 770 C CA . PHE A 1 92 ? -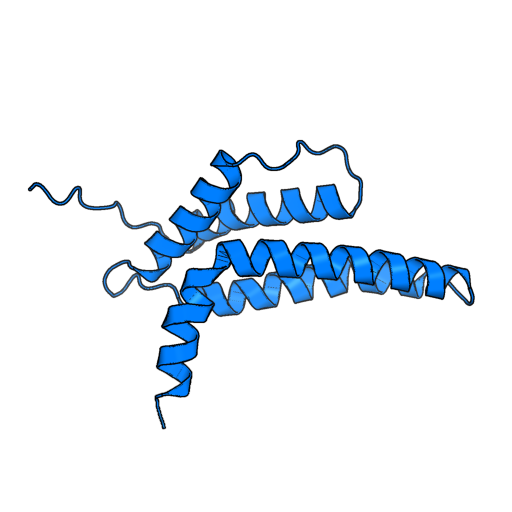16.083 -1.382 22.061 1.00 94.19 92 PHE A CA 1
ATOM 771 C C . PHE A 1 92 ? -15.102 -2.089 21.124 1.00 94.19 92 PHE A C 1
ATOM 773 O O . PHE A 1 92 ? -14.636 -1.484 20.156 1.00 94.19 92 PHE A O 1
ATOM 780 N N . MET A 1 93 ? -14.832 -3.374 21.367 1.00 96.50 93 MET A N 1
ATOM 781 C CA . MET A 1 93 ? -14.030 -4.201 20.464 1.00 96.50 93 MET A CA 1
ATOM 782 C C . MET A 1 93 ? -14.737 -4.396 19.122 1.00 96.50 93 MET A C 1
ATOM 784 O O . MET A 1 93 ? -14.116 -4.215 18.075 1.00 96.50 93 MET A O 1
ATOM 788 N N . LEU A 1 94 ? -16.046 -4.674 19.127 1.00 96.19 94 LEU A N 1
ATOM 789 C CA . LEU A 1 94 ? -16.823 -4.828 17.892 1.00 96.19 94 LEU A CA 1
ATOM 790 C C . LEU A 1 94 ? -16.857 -3.536 17.063 1.00 96.19 94 LEU A C 1
ATOM 792 O O . LEU A 1 94 ? -16.669 -3.575 15.845 1.00 96.19 94 LEU A O 1
ATOM 796 N N . ARG A 1 95 ? -17.044 -2.380 17.708 1.00 96.44 95 ARG A N 1
ATOM 797 C CA . ARG A 1 95 ? -16.995 -1.066 17.043 1.00 96.44 95 ARG A CA 1
ATOM 798 C C . ARG A 1 95 ? -15.624 -0.805 16.419 1.00 96.44 95 ARG A C 1
ATOM 800 O O . ARG A 1 95 ? -15.547 -0.342 15.279 1.00 96.44 95 ARG A O 1
ATOM 807 N N . GLU A 1 96 ? -14.551 -1.142 17.131 1.00 96.44 96 GLU A N 1
ATOM 808 C CA . GLU A 1 96 ? -13.194 -1.049 16.594 1.00 96.44 96 GLU A CA 1
ATOM 809 C C . GLU A 1 96 ? -13.001 -1.988 15.402 1.00 96.44 96 GLU A C 1
ATOM 811 O O . GLU A 1 96 ? -12.494 -1.556 14.372 1.00 96.44 96 GLU A O 1
ATOM 816 N N . LEU A 1 97 ? -13.467 -3.235 15.479 1.00 96.19 97 LEU A N 1
ATOM 817 C CA . LEU A 1 97 ? -13.372 -4.193 14.378 1.00 96.19 97 LEU A CA 1
ATOM 818 C C . LEU A 1 97 ? -14.055 -3.676 13.108 1.00 96.19 97 LEU A C 1
ATOM 820 O O . LEU A 1 97 ? -13.472 -3.749 12.025 1.00 96.19 97 LEU A O 1
ATOM 824 N N . VAL A 1 98 ? -15.249 -3.093 13.232 1.00 97.00 98 VAL A N 1
ATOM 825 C CA . VAL A 1 98 ? -15.959 -2.479 12.098 1.00 97.00 98 VAL A CA 1
ATOM 826 C C . VAL A 1 98 ? -15.151 -1.323 11.501 1.00 97.00 98 VAL A C 1
ATOM 828 O O . VAL A 1 98 ? -15.002 -1.252 10.276 1.00 97.00 98 VAL A O 1
ATOM 831 N N . LYS A 1 99 ? -14.571 -0.453 12.340 1.00 96.00 99 LYS A N 1
ATOM 832 C CA . LYS A 1 99 ? -13.680 0.633 11.893 1.00 96.00 99 LYS A CA 1
ATOM 833 C C . LYS A 1 99 ? -12.452 0.079 11.160 1.00 96.00 99 LYS A C 1
ATOM 835 O O . LYS A 1 99 ? -12.151 0.513 10.048 1.00 96.00 99 LYS A O 1
ATOM 840 N N . ARG A 1 100 ? -11.770 -0.914 11.735 1.00 96.56 100 ARG A N 1
ATOM 841 C CA . ARG A 1 100 ? -10.574 -1.545 11.149 1.00 96.56 100 ARG A CA 1
ATOM 842 C C . ARG A 1 100 ? -10.878 -2.236 9.830 1.00 96.56 100 ARG A C 1
ATOM 844 O O . ARG A 1 100 ? -10.095 -2.121 8.891 1.00 96.56 100 ARG A O 1
ATOM 851 N N . TRP A 1 101 ? -12.035 -2.880 9.717 1.00 96.25 101 TRP A N 1
ATOM 852 C CA . TRP A 1 101 ? -12.490 -3.476 8.466 1.00 96.25 101 TRP A CA 1
ATOM 853 C C . TRP A 1 101 ? -12.746 -2.426 7.380 1.00 96.25 101 TRP A C 1
ATOM 855 O O . TRP A 1 101 ? -12.349 -2.612 6.228 1.00 96.25 101 TRP A O 1
ATOM 865 N N . ALA A 1 102 ? -13.371 -1.297 7.729 1.00 96.81 102 ALA A N 1
ATOM 866 C CA . ALA A 1 102 ? -13.560 -0.190 6.794 1.00 96.81 102 ALA A CA 1
ATOM 867 C C . ALA A 1 102 ? -12.215 0.348 6.278 1.00 96.81 102 ALA A C 1
ATOM 869 O O . ALA A 1 102 ? -12.040 0.471 5.063 1.00 96.81 102 ALA A O 1
ATOM 870 N N . ASN A 1 103 ? -11.249 0.558 7.176 1.00 96.56 103 ASN A N 1
ATOM 871 C CA . ASN A 1 103 ? -9.893 0.976 6.819 1.00 96.56 103 ASN A CA 1
ATOM 872 C C . ASN A 1 103 ? -9.193 -0.049 5.919 1.00 96.56 103 ASN A C 1
ATOM 874 O O . ASN A 1 103 ? -8.619 0.310 4.890 1.00 96.56 103 ASN A O 1
ATOM 878 N N . HIS A 1 104 ? -9.300 -1.336 6.254 1.00 95.94 104 HIS A N 1
ATOM 879 C CA . HIS A 1 104 ? -8.699 -2.413 5.476 1.00 95.94 104 HIS A CA 1
ATOM 880 C C . HIS A 1 104 ? -9.236 -2.452 4.039 1.00 95.94 104 HIS A C 1
ATOM 882 O O . HIS A 1 104 ? -8.456 -2.550 3.093 1.00 95.94 104 HIS A O 1
ATOM 888 N N . LYS A 1 105 ? -10.551 -2.277 3.836 1.00 96.50 105 LYS A N 1
ATOM 889 C CA . LYS A 1 105 ? -11.140 -2.189 2.486 1.00 96.50 105 LYS A CA 1
ATOM 890 C C . LYS A 1 105 ? -10.561 -1.031 1.671 1.00 96.50 105 LYS A C 1
ATOM 892 O O . LYS A 1 105 ? -10.317 -1.186 0.473 1.00 96.50 105 LYS A O 1
ATOM 897 N N . VAL A 1 106 ? -10.339 0.125 2.299 1.00 95.75 106 VAL A N 1
ATOM 898 C CA . VAL A 1 106 ? -9.717 1.282 1.636 1.00 95.75 106 VAL A CA 1
ATOM 899 C C . VAL A 1 106 ? -8.263 0.975 1.278 1.00 95.75 106 VAL A C 1
ATOM 901 O O . VAL A 1 106 ? -7.859 1.233 0.143 1.00 95.75 106 VAL A O 1
ATOM 904 N N . MET A 1 107 ? -7.507 0.357 2.189 1.00 95.69 107 MET A N 1
ATOM 905 C CA . MET A 1 107 ? -6.125 -0.059 1.942 1.00 95.69 107 MET A CA 1
ATOM 906 C C . MET A 1 107 ? -6.022 -1.041 0.769 1.00 95.69 107 MET A C 1
ATOM 908 O O . MET A 1 107 ? -5.244 -0.811 -0.155 1.00 95.69 107 MET A O 1
ATOM 912 N N . VAL A 1 108 ? -6.860 -2.084 0.748 1.00 95.19 108 VAL A N 1
ATOM 913 C CA . VAL A 1 108 ? -6.940 -3.060 -0.355 1.00 95.19 108 VAL A CA 1
ATOM 914 C C . VAL A 1 108 ? -7.265 -2.374 -1.679 1.00 95.19 108 VAL A C 1
ATOM 916 O O . VAL A 1 108 ? -6.604 -2.622 -2.688 1.00 95.19 1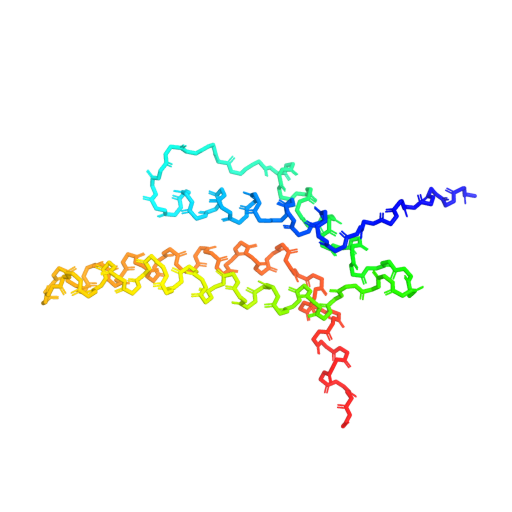08 VAL A O 1
ATOM 919 N N . LYS A 1 109 ? -8.240 -1.459 -1.696 1.00 95.00 109 LYS A N 1
ATOM 920 C CA . LYS A 1 109 ? -8.602 -0.709 -2.908 1.00 95.00 109 LYS A CA 1
ATOM 921 C C . LYS A 1 109 ? -7.450 0.153 -3.431 1.00 95.00 109 LYS A C 1
ATOM 923 O O . LYS A 1 109 ? -7.274 0.254 -4.642 1.00 95.00 109 LYS A O 1
ATOM 928 N N . TRP A 1 110 ? -6.678 0.786 -2.553 1.00 95.44 110 TRP A N 1
ATOM 929 C CA . TRP A 1 110 ? -5.533 1.603 -2.957 1.00 95.44 110 TRP A CA 1
ATOM 930 C C . TRP A 1 110 ? -4.360 0.758 -3.446 1.00 95.44 110 TRP A C 1
ATOM 932 O O . TRP A 1 110 ? -3.857 0.990 -4.547 1.00 95.44 110 TRP A O 1
ATOM 942 N N . LEU A 1 111 ? -3.952 -0.249 -2.672 1.00 94.38 111 LEU A N 1
ATOM 943 C CA . LEU A 1 111 ? -2.799 -1.069 -3.029 1.00 94.38 111 LEU A CA 1
ATOM 944 C C . LEU A 1 111 ? -3.076 -1.929 -4.269 1.00 94.38 111 LEU A C 1
ATOM 946 O O . LEU A 1 111 ? -2.210 -2.015 -5.129 1.00 94.38 111 LEU A O 1
ATOM 950 N N . SER A 1 112 ? -4.288 -2.457 -4.462 1.00 92.94 112 SER A N 1
ATOM 951 C CA . SER A 1 112 ? -4.636 -3.156 -5.716 1.00 92.94 112 SER A CA 1
ATOM 952 C C . SER A 1 112 ? -4.474 -2.274 -6.959 1.00 92.94 112 SER A C 1
ATOM 954 O O . SER A 1 112 ? -4.013 -2.750 -7.992 1.00 92.94 112 SER A O 1
ATOM 956 N N . ARG A 1 113 ? -4.779 -0.972 -6.870 1.00 93.50 113 ARG A N 1
ATOM 957 C CA . ARG A 1 113 ? -4.598 -0.024 -7.984 1.00 93.50 113 ARG A CA 1
ATOM 958 C C . ARG A 1 113 ? -3.136 0.308 -8.247 1.00 93.50 113 ARG A C 1
ATOM 960 O O . ARG A 1 113 ? -2.759 0.480 -9.401 1.00 93.50 113 ARG A O 1
ATOM 967 N N . ILE A 1 114 ? -2.335 0.430 -7.192 1.00 94.19 114 ILE A N 1
ATOM 968 C CA . ILE A 1 114 ? -0.898 0.716 -7.287 1.00 94.19 114 ILE A CA 1
ATOM 969 C C . ILE A 1 114 ? -0.150 -0.499 -7.857 1.00 94.19 114 ILE A C 1
ATOM 971 O O . ILE A 1 114 ? 0.670 -0.359 -8.759 1.00 94.19 114 ILE A O 1
ATOM 975 N N . PHE A 1 115 ? -0.484 -1.699 -7.382 1.00 94.69 115 PHE A N 1
ATOM 976 C CA . PHE A 1 115 ? 0.148 -2.960 -7.774 1.00 94.69 115 PHE A CA 1
ATOM 977 C C . PHE A 1 115 ? -0.580 -3.681 -8.922 1.00 94.69 115 PHE A C 1
ATOM 979 O O . PHE A 1 115 ? -0.288 -4.840 -9.208 1.00 94.69 115 PHE A O 1
ATOM 986 N N . HIS A 1 116 ? -1.491 -3.002 -9.627 1.00 92.31 116 HIS A N 1
ATOM 987 C CA . HIS A 1 116 ? -2.343 -3.595 -10.666 1.00 92.31 116 HIS A CA 1
ATOM 988 C C . HIS A 1 116 ? -1.554 -4.313 -11.777 1.00 92.31 116 HIS A C 1
ATOM 990 O O . HIS A 1 116 ? -2.018 -5.308 -12.332 1.00 92.31 116 HIS A O 1
ATOM 996 N N . TYR A 1 117 ? -0.339 -3.849 -12.093 1.00 91.88 117 TYR A N 1
ATOM 997 C CA . TYR A 1 117 ? 0.516 -4.539 -13.061 1.00 91.88 117 TYR A CA 1
ATOM 998 C C . TYR A 1 117 ? 0.872 -5.967 -12.616 1.00 91.88 117 TYR A C 1
ATOM 1000 O O . TYR A 1 117 ? 0.831 -6.891 -13.432 1.00 9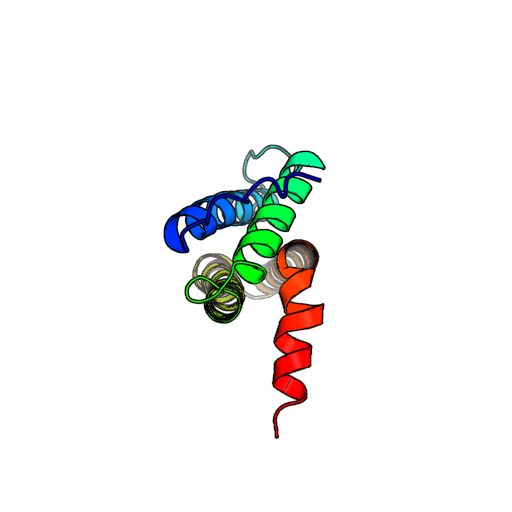1.88 117 TYR A O 1
ATOM 1008 N N . LEU A 1 118 ? 1.191 -6.166 -11.331 1.00 90.38 118 LEU A N 1
ATOM 1009 C CA . LEU A 1 118 ? 1.502 -7.492 -10.798 1.00 90.38 118 LEU A CA 1
ATOM 1010 C C . LEU A 1 118 ? 0.297 -8.422 -10.915 1.00 90.38 118 LEU A C 1
ATOM 1012 O O . LEU A 1 118 ? 0.443 -9.547 -11.385 1.00 90.38 118 LEU A O 1
ATOM 1016 N N . ASP A 1 119 ? -0.883 -7.935 -10.539 1.00 83.19 119 ASP A N 1
ATOM 1017 C CA . ASP A 1 119 ? -2.121 -8.710 -10.600 1.00 83.19 119 ASP A CA 1
ATOM 1018 C C . ASP A 1 119 ? -2.419 -9.167 -12.036 1.00 83.19 119 ASP A C 1
ATOM 1020 O O . ASP A 1 119 ? -2.545 -10.357 -12.331 1.00 83.19 119 ASP A O 1
ATOM 1024 N N . ARG A 1 120 ? -2.381 -8.223 -12.980 1.00 86.00 120 ARG A N 1
ATOM 1025 C CA . ARG A 1 120 ? -2.713 -8.497 -14.380 1.00 86.00 120 ARG A CA 1
ATOM 1026 C C . ARG A 1 120 ? -1.688 -9.367 -15.106 1.00 86.00 120 ARG A C 1
ATOM 1028 O O . ARG A 1 120 ? -2.076 -10.169 -15.953 1.00 86.00 120 ARG A O 1
ATOM 1035 N N . TYR A 1 121 ? -0.393 -9.181 -14.850 1.00 83.88 121 TYR A N 1
ATOM 1036 C CA . TYR A 1 121 ? 0.656 -9.790 -15.676 1.00 83.88 121 TYR A CA 1
ATOM 1037 C C . TYR A 1 121 ? 1.511 -10.807 -14.930 1.00 83.88 121 TYR A C 1
ATOM 1039 O O . TYR A 1 121 ? 1.819 -11.856 -15.494 1.00 83.88 121 TYR A O 1
ATOM 1047 N N . PHE A 1 122 ? 1.904 -10.537 -13.688 1.00 81.38 122 PHE A N 1
ATOM 1048 C CA . PHE A 1 122 ? 2.770 -11.444 -12.935 1.00 81.38 122 PHE A CA 1
ATOM 1049 C C . PHE A 1 122 ? 1.997 -12.653 -12.390 1.00 81.38 122 PHE A C 1
ATOM 1051 O O . PHE A 1 122 ? 2.421 -13.791 -12.608 1.00 81.38 122 PHE A O 1
ATOM 1058 N N . ILE A 1 123 ? 0.844 -12.429 -11.747 1.00 79.69 123 ILE A N 1
ATOM 1059 C CA . ILE A 1 123 ? 0.006 -13.507 -11.195 1.00 79.69 123 ILE A CA 1
ATOM 1060 C C . ILE A 1 123 ? -0.553 -14.372 -12.322 1.00 79.69 123 ILE A C 1
ATOM 1062 O O . ILE A 1 123 ? -0.395 -15.592 -12.283 1.00 79.69 123 ILE A O 1
ATOM 1066 N N . ALA A 1 124 ? -1.104 -13.746 -13.368 1.00 77.38 124 ALA A N 1
ATOM 1067 C CA . ALA A 1 124 ? -1.588 -14.461 -14.545 1.00 77.38 124 ALA A CA 1
ATOM 1068 C C . ALA A 1 124 ? -0.502 -15.394 -15.114 1.00 77.38 124 ALA A C 1
ATOM 1070 O O . ALA A 1 124 ? -0.706 -16.603 -15.195 1.00 77.38 124 ALA A O 1
ATOM 1071 N N . ARG A 1 125 ? 0.706 -14.882 -15.397 1.00 75.94 125 ARG A N 1
ATOM 1072 C CA . ARG A 1 125 ? 1.819 -15.699 -15.925 1.00 75.94 125 ARG A CA 1
ATOM 1073 C C . ARG A 1 125 ? 2.225 -16.857 -15.016 1.00 75.94 125 ARG A C 1
ATOM 1075 O O . ARG A 1 125 ? 2.670 -17.878 -15.531 1.00 75.94 125 ARG A O 1
ATOM 1082 N N . LYS A 1 126 ? 2.113 -16.707 -13.696 1.00 74.06 126 LYS A N 1
ATOM 1083 C CA . LYS A 1 126 ? 2.390 -17.790 -12.746 1.00 74.06 126 LYS A CA 1
ATOM 1084 C C . LYS A 1 126 ? 1.300 -18.849 -12.724 1.00 74.06 126 LYS A C 1
ATOM 1086 O O . LYS A 1 126 ? 1.633 -20.023 -12.695 1.00 74.06 126 LYS A O 1
ATOM 1091 N N . SER A 1 127 ? 0.033 -18.444 -12.775 1.00 69.94 127 SER A N 1
ATOM 1092 C CA . SER A 1 127 ? -1.098 -19.379 -12.813 1.00 69.94 127 SER A CA 1
ATOM 1093 C C . SER A 1 127 ? -1.127 -20.250 -14.076 1.00 69.94 127 SER A C 1
ATOM 1095 O O . SER A 1 127 ? -1.696 -21.333 -14.052 1.00 69.94 127 SER A O 1
ATOM 1097 N N . PHE A 1 128 ? -0.480 -19.803 -15.161 1.00 59.22 128 PHE A N 1
ATOM 1098 C CA . PHE A 1 128 ? -0.343 -20.557 -16.413 1.00 59.22 128 PHE A CA 1
ATOM 1099 C C . PHE A 1 128 ? 0.886 -21.480 -16.477 1.00 59.22 128 PHE A C 1
ATOM 1101 O O . PHE A 1 128 ? 1.066 -22.157 -17.489 1.00 59.22 128 PHE A O 1
ATOM 1108 N N . ARG A 1 129 ? 1.755 -21.512 -15.457 1.00 53.78 129 ARG A N 1
ATOM 1109 C CA . ARG A 1 129 ? 2.847 -22.497 -15.400 1.00 53.78 129 ARG A CA 1
ATOM 1110 C C . ARG A 1 129 ? 2.346 -23.740 -14.647 1.00 53.78 129 ARG A C 1
ATOM 1112 O O . ARG A 1 129 ? 1.939 -23.562 -13.500 1.00 53.78 129 ARG A O 1
ATOM 1119 N N . PRO A 1 130 ? 2.321 -24.931 -15.281 1.00 47.25 130 PRO A N 1
ATOM 1120 C CA . PRO A 1 130 ? 1.937 -26.178 -14.619 1.00 47.25 130 PRO A CA 1
ATOM 1121 C C . PRO A 1 130 ? 2.898 -26.559 -13.490 1.00 47.25 130 PRO A C 1
ATOM 1123 O O . PRO A 1 130 ? 4.081 -26.143 -13.547 1.00 47.25 130 PRO A O 1
#

Sequence (130 aa):
MTMNERKTIDLDQGWEFMQKGITKLKNILEGLPEPQFSSEDYMMLYTTIYNMCTQKPPHDYSQQLYNKYRESFEEYITSMVLPSLREKHDEFMLRELVKRWANHKVMVKWLSRIFHYLDRYFIARKSFRP

Radius of gyration: 17.28 Å; chains: 1; bounding box: 38×42×57 Å

pLDDT: mean 90.16, std 12.44, range [32.81, 97.5]

Organism: Hevea brasiliensis (NCBI:txid3981)

Secondary structure (DSSP, 8-state):
-----PPPPPHHHHHHHHHHHHHHHHHHHHT-S-PPPPHHHHHHHHHHHHHHHHSPTT---HHHHHHHHHHHHHHHIIIIIHHHHHT--HHHHHHHHHHHHHHHHHHHHHHHHHSHHIIIIIIHHHHT--